Protein AF-A0A8T4RAJ3-F1 (afdb_monomer)

Nearest PDB structures (foldseek):
  6md3-assembly5_E  TM=4.472E-01  e=1.117E+00  Trypanosoma brucei
  6md3-assembly4_D  TM=4.190E-01  e=1.515E+00  Trypanosoma brucei
  6md3-assembly2_B  TM=4.196E-01  e=2.054E+00  Trypanosoma brucei

Structure (mmCIF, N/CA/C/O backbone):
data_AF-A0A8T4RAJ3-F1
#
_entry.id   AF-A0A8T4RAJ3-F1
#
loop_
_atom_site.group_PDB
_atom_site.id
_atom_site.type_symbol
_at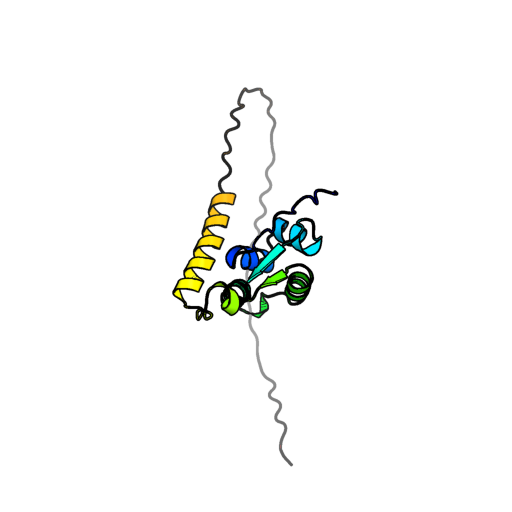om_site.label_atom_id
_atom_site.label_alt_id
_atom_site.label_comp_id
_atom_site.label_asym_id
_atom_site.label_entity_id
_atom_site.label_seq_id
_atom_site.pdbx_PDB_ins_code
_atom_site.Cartn_x
_atom_site.Cartn_y
_atom_site.Cartn_z
_atom_site.occupancy
_atom_site.B_iso_or_equiv
_atom_site.auth_seq_id
_atom_site.auth_comp_id
_atom_site.auth_asym_id
_atom_site.auth_atom_id
_atom_site.pdbx_PDB_model_num
ATOM 1 N N . MET A 1 1 ? 37.316 -8.806 6.129 1.00 40.69 1 MET A N 1
ATOM 2 C CA . MET A 1 1 ? 36.103 -8.101 6.594 1.00 40.69 1 MET A CA 1
ATOM 3 C C . MET A 1 1 ? 35.407 -7.533 5.367 1.00 40.69 1 MET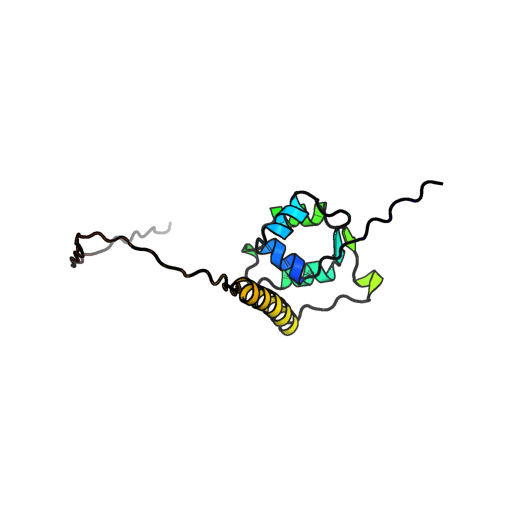 A C 1
ATOM 5 O O . MET A 1 1 ? 35.878 -6.538 4.837 1.00 40.69 1 MET A O 1
ATOM 9 N N . GLN A 1 2 ? 34.386 -8.212 4.834 1.00 45.72 2 GLN A N 1
ATOM 10 C CA . GLN A 1 2 ? 33.607 -7.659 3.721 1.00 45.72 2 GLN A CA 1
ATOM 11 C C . GLN A 1 2 ? 32.636 -6.629 4.301 1.00 45.72 2 GLN A C 1
ATOM 13 O O . GLN A 1 2 ? 31.736 -6.984 5.058 1.00 45.72 2 GLN A O 1
ATOM 18 N N . GLN A 1 3 ? 32.858 -5.350 3.999 1.00 51.59 3 GLN A N 1
ATOM 19 C CA . GLN A 1 3 ? 31.861 -4.309 4.226 1.00 51.59 3 GLN A CA 1
ATOM 20 C C . GLN A 1 3 ? 30.722 -4.566 3.236 1.00 51.59 3 GLN A C 1
ATOM 22 O O . GLN A 1 3 ? 30.832 -4.245 2.056 1.00 51.59 3 GLN A O 1
ATOM 27 N N . GLY A 1 4 ? 29.663 -5.234 3.695 1.00 56.50 4 GLY A N 1
ATOM 28 C CA . GLY A 1 4 ? 28.458 -5.419 2.895 1.00 56.50 4 GLY A CA 1
ATOM 29 C C . GLY A 1 4 ? 27.860 -4.054 2.568 1.00 56.50 4 GLY A C 1
ATOM 30 O O . GLY A 1 4 ? 27.600 -3.262 3.474 1.00 56.50 4 GLY A O 1
ATOM 31 N N . ILE A 1 5 ? 27.663 -3.771 1.280 1.00 60.72 5 ILE A N 1
ATOM 32 C CA . ILE A 1 5 ? 26.944 -2.582 0.821 1.00 60.72 5 ILE A CA 1
ATOM 33 C C . ILE A 1 5 ? 25.544 -2.657 1.435 1.00 60.72 5 ILE A C 1
ATOM 35 O O . ILE A 1 5 ? 24.765 -3.555 1.115 1.00 60.72 5 ILE A O 1
ATOM 39 N N . LYS A 1 6 ? 25.243 -1.752 2.371 1.00 60.84 6 LYS A N 1
ATOM 40 C CA . LYS A 1 6 ? 23.939 -1.681 3.028 1.00 60.84 6 LYS A CA 1
ATOM 41 C C . LYS A 1 6 ? 22.930 -1.232 1.977 1.00 60.84 6 LYS A C 1
ATOM 43 O O . LYS A 1 6 ? 22.876 -0.053 1.645 1.00 60.84 6 LYS A O 1
ATOM 48 N N . GLN A 1 7 ? 22.188 -2.177 1.408 1.00 66.19 7 GLN A N 1
ATOM 49 C CA . GLN A 1 7 ? 21.146 -1.832 0.453 1.00 66.19 7 GLN A CA 1
ATOM 50 C C . GLN A 1 7 ? 20.047 -1.054 1.181 1.00 66.19 7 GLN A C 1
ATOM 52 O O . GLN A 1 7 ? 19.551 -1.475 2.229 1.00 66.19 7 GLN A O 1
ATOM 57 N N . GLU A 1 8 ? 19.730 0.126 0.659 1.00 80.81 8 GLU A N 1
ATOM 58 C CA . GLU A 1 8 ? 18.737 1.013 1.244 1.00 80.81 8 GLU A CA 1
ATOM 59 C C . GLU A 1 8 ? 17.343 0.409 1.039 1.00 80.81 8 GLU A C 1
ATOM 61 O O . GLU A 1 8 ? 16.954 0.083 -0.082 1.00 80.81 8 GLU A O 1
ATOM 66 N N . LYS A 1 9 ? 16.602 0.205 2.134 1.00 85.75 9 LYS A N 1
ATOM 67 C CA . LYS A 1 9 ? 15.215 -0.263 2.063 1.00 85.75 9 LYS A CA 1
ATOM 68 C C . LYS A 1 9 ? 14.342 0.873 1.540 1.00 85.75 9 LYS A C 1
ATOM 70 O O . LYS A 1 9 ? 14.345 1.958 2.121 1.00 85.75 9 LYS A O 1
ATOM 75 N N . ARG A 1 10 ? 13.547 0.618 0.501 1.00 92.31 10 ARG A N 1
ATOM 76 C CA . ARG A 1 10 ? 12.579 1.595 -0.014 1.00 92.31 10 ARG A CA 1
ATOM 77 C C . ARG A 1 10 ? 11.186 1.264 0.507 1.00 92.31 10 ARG A C 1
ATOM 79 O O . ARG A 1 10 ? 10.634 0.213 0.196 1.00 92.31 10 ARG A O 1
ATOM 86 N N . TYR A 1 11 ? 10.619 2.180 1.289 1.00 94.81 11 TYR A N 1
ATOM 87 C CA . TYR A 1 11 ? 9.287 2.012 1.862 1.00 94.81 11 TYR A CA 1
ATOM 88 C C . TYR A 1 11 ? 8.187 2.414 0.867 1.00 94.81 11 TYR A C 1
ATOM 90 O O . TYR A 1 11 ? 8.201 3.524 0.334 1.00 94.81 11 TYR A O 1
ATOM 98 N N . LEU A 1 12 ? 7.210 1.534 0.653 1.00 96.75 12 LEU A N 1
ATOM 99 C CA . LEU A 1 12 ? 6.008 1.804 -0.132 1.00 96.75 12 LEU A CA 1
ATOM 100 C C . LEU A 1 12 ? 4.883 2.300 0.781 1.00 96.75 12 LEU A C 1
ATOM 102 O O . LEU A 1 12 ? 4.388 1.570 1.643 1.00 96.75 12 LEU A O 1
ATOM 106 N N . THR A 1 13 ? 4.473 3.550 0.573 1.00 97.19 13 THR A N 1
ATOM 107 C CA . THR A 1 13 ? 3.315 4.161 1.240 1.00 97.19 13 THR A CA 1
ATOM 108 C C . THR A 1 13 ? 2.002 3.633 0.661 1.00 97.19 13 THR A C 1
ATOM 110 O O . THR A 1 13 ? 1.976 3.125 -0.459 1.00 97.19 13 THR A O 1
ATOM 113 N N . ALA A 1 14 ? 0.891 3.801 1.387 1.00 98.00 14 ALA A N 1
ATOM 114 C CA . ALA A 1 14 ? -0.441 3.435 0.893 1.00 98.00 14 ALA A CA 1
ATOM 115 C C . ALA A 1 14 ? -0.751 4.065 -0.481 1.00 98.00 14 ALA A C 1
ATOM 117 O O . ALA A 1 14 ? -1.243 3.392 -1.379 1.00 98.00 14 ALA A O 1
ATOM 118 N N . GLU A 1 15 ? -0.371 5.329 -0.682 1.00 97.06 15 GLU A N 1
ATOM 119 C CA . GLU A 1 15 ? -0.529 6.028 -1.960 1.00 97.06 15 GLU A CA 1
ATOM 120 C C . GLU A 1 15 ? 0.261 5.358 -3.098 1.00 97.06 15 GLU A C 1
ATOM 122 O O . GLU A 1 15 ? -0.282 5.126 -4.177 1.00 97.06 15 GLU A O 1
ATOM 127 N N . ALA A 1 16 ? 1.529 5.000 -2.865 1.00 96.25 16 ALA A N 1
ATOM 128 C CA . ALA A 1 16 ? 2.333 4.302 -3.867 1.00 96.25 16 ALA A CA 1
ATOM 129 C C . ALA A 1 16 ? 1.708 2.948 -4.236 1.00 96.25 16 ALA A C 1
ATOM 131 O O . ALA A 1 16 ? 1.609 2.607 -5.413 1.00 96.25 16 ALA A O 1
ATOM 132 N N . ILE A 1 17 ? 1.214 2.208 -3.240 1.00 97.38 17 ILE A N 1
ATOM 133 C CA . ILE A 1 17 ? 0.523 0.932 -3.453 1.00 97.38 17 ILE A CA 1
ATOM 134 C C . ILE A 1 17 ? -0.748 1.141 -4.290 1.00 97.38 17 ILE A C 1
ATOM 136 O O . ILE A 1 17 ? -0.987 0.398 -5.240 1.00 97.38 17 ILE A O 1
ATOM 140 N N . MET A 1 18 ? -1.538 2.180 -4.011 1.00 96.56 18 MET A N 1
ATOM 141 C CA . MET A 1 18 ? -2.714 2.506 -4.823 1.00 96.56 18 MET A CA 1
ATOM 142 C C . MET A 1 18 ? -2.343 2.831 -6.275 1.0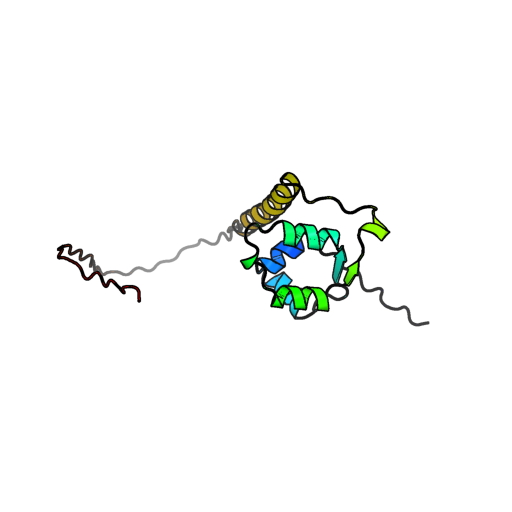0 96.56 18 MET A C 1
ATOM 144 O O . MET A 1 18 ? -3.004 2.334 -7.185 1.00 96.56 18 MET A O 1
ATOM 148 N N . ARG A 1 19 ? -1.276 3.607 -6.520 1.00 94.81 19 ARG A N 1
ATOM 149 C CA . ARG A 1 19 ? -0.797 3.891 -7.887 1.00 94.81 19 ARG A CA 1
ATOM 150 C C . ARG A 1 19 ? -0.407 2.614 -8.636 1.00 94.81 19 ARG A C 1
ATOM 152 O O . ARG A 1 19 ? -0.775 2.459 -9.798 1.00 94.81 19 ARG A O 1
ATOM 159 N N . TYR A 1 20 ? 0.258 1.673 -7.965 1.00 95.31 20 TYR A N 1
ATOM 160 C CA . TYR A 1 20 ? 0.592 0.366 -8.539 1.00 95.31 20 TYR A CA 1
ATOM 161 C C . TYR A 1 20 ? -0.657 -0.405 -9.003 1.00 95.31 20 TYR A C 1
ATOM 163 O O . TYR A 1 20 ? -0.732 -0.851 -10.155 1.00 95.31 20 TYR A O 1
ATOM 171 N N . PHE A 1 21 ? -1.677 -0.505 -8.144 1.00 94.88 21 PHE A N 1
ATOM 172 C CA . PHE A 1 21 ? -2.931 -1.180 -8.499 1.00 94.88 21 PHE A CA 1
ATOM 173 C C . PHE A 1 21 ? -3.704 -0.442 -9.596 1.00 94.88 21 PHE A C 1
ATOM 175 O O . PHE A 1 21 ? -4.227 -1.091 -10.498 1.00 94.88 21 PHE A O 1
ATOM 182 N N . LYS A 1 22 ? -3.666 0.897 -9.611 1.00 92.00 22 LYS A N 1
ATOM 183 C CA . LYS A 1 22 ? -4.226 1.726 -10.692 1.00 92.00 22 LYS A CA 1
ATOM 184 C C . LYS A 1 22 ? -3.472 1.639 -12.025 1.00 92.00 22 LYS A C 1
ATOM 186 O O . LYS A 1 22 ? -3.963 2.169 -13.015 1.00 92.00 22 LYS A O 1
ATOM 191 N N . GLY A 1 23 ? -2.313 0.981 -12.067 1.00 90.12 23 GLY A N 1
ATOM 192 C CA . GLY A 1 23 ? -1.562 0.779 -13.305 1.00 90.12 23 GLY A CA 1
ATOM 193 C C . GLY A 1 23 ? -0.529 1.853 -13.627 1.00 90.12 23 GLY A C 1
ATOM 194 O O . GLY A 1 23 ? -0.235 2.048 -14.797 1.00 90.12 23 GLY A O 1
ATOM 195 N N . ASP A 1 24 ? 0.059 2.507 -12.621 1.00 92.00 24 ASP A N 1
ATOM 196 C CA . ASP A 1 24 ? 1.301 3.275 -12.804 1.00 92.00 24 ASP A CA 1
ATOM 197 C C . ASP A 1 24 ? 2.368 2.368 -13.442 1.00 92.00 24 ASP A C 1
ATOM 199 O O . ASP A 1 24 ? 2.832 1.413 -12.812 1.00 92.00 24 ASP A O 1
ATOM 203 N N . GLU A 1 25 ? 2.709 2.621 -14.709 1.00 89.50 25 GLU A N 1
ATOM 204 C CA . GLU A 1 25 ? 3.572 1.748 -15.514 1.00 89.50 25 GLU A CA 1
ATOM 205 C C . GLU A 1 25 ? 4.981 1.630 -14.936 1.00 89.50 25 GLU A C 1
ATOM 207 O O . GLU A 1 25 ? 5.563 0.539 -14.907 1.00 89.50 25 GLU A O 1
ATOM 212 N N . LYS A 1 26 ? 5.521 2.746 -14.437 1.00 90.56 26 LYS A N 1
ATOM 213 C CA . LYS A 1 26 ? 6.869 2.795 -13.879 1.00 90.56 26 LYS A CA 1
ATOM 214 C C . LYS A 1 26 ? 6.933 1.948 -12.619 1.00 90.56 26 LYS A C 1
ATOM 216 O O . LYS A 1 26 ? 7.753 1.036 -12.540 1.00 90.56 26 LYS A O 1
ATOM 221 N N . LEU A 1 27 ? 6.038 2.201 -11.666 1.00 90.56 27 LEU A N 1
ATOM 222 C CA . LEU A 1 27 ? 6.009 1.453 -10.413 1.00 90.56 27 LEU A CA 1
ATOM 223 C C . LEU A 1 27 ? 5.630 -0.018 -10.640 1.00 90.56 27 LEU A C 1
ATOM 225 O O . LEU A 1 27 ? 6.161 -0.909 -9.978 1.00 90.56 27 LEU A O 1
ATOM 229 N N . SER A 1 28 ? 4.752 -0.287 -11.611 1.00 91.19 28 SER A N 1
ATOM 230 C CA . SER A 1 28 ? 4.403 -1.652 -12.014 1.00 91.19 28 SER A CA 1
ATOM 231 C C . SER A 1 28 ? 5.618 -2.410 -12.526 1.00 91.19 28 SER A C 1
ATOM 233 O O . SER A 1 28 ? 5.847 -3.533 -12.088 1.00 91.19 28 SER A O 1
ATOM 235 N N . THR A 1 29 ? 6.422 -1.791 -13.390 1.00 90.88 29 THR A N 1
ATOM 236 C CA . THR A 1 29 ? 7.665 -2.385 -13.899 1.00 90.88 29 THR A CA 1
ATOM 237 C C . THR A 1 29 ? 8.672 -2.598 -12.774 1.00 90.88 29 THR A C 1
ATOM 239 O O . THR A 1 29 ? 9.264 -3.671 -12.680 1.00 90.88 29 THR A O 1
ATOM 242 N N . GLU A 1 30 ? 8.832 -1.611 -11.886 1.00 90.31 30 GLU A N 1
ATOM 243 C CA . GLU A 1 30 ? 9.747 -1.697 -10.743 1.00 90.31 30 GLU A CA 1
ATOM 244 C C . GLU A 1 30 ? 9.433 -2.898 -9.837 1.00 90.31 30 GLU A C 1
ATOM 246 O O . GLU A 1 30 ? 10.342 -3.641 -9.463 1.00 90.31 30 GLU A O 1
ATOM 251 N N . ILE A 1 31 ? 8.150 -3.126 -9.537 1.00 89.06 31 ILE A N 1
ATOM 252 C CA . ILE A 1 31 ? 7.690 -4.236 -8.691 1.00 89.06 31 ILE A CA 1
ATOM 253 C C . ILE A 1 31 ? 7.707 -5.567 -9.454 1.00 89.06 31 ILE A C 1
ATOM 255 O O . ILE A 1 31 ? 8.236 -6.554 -8.952 1.00 89.06 31 ILE A O 1
ATOM 259 N N . MET A 1 32 ? 7.157 -5.619 -10.671 1.00 88.19 32 MET A N 1
ATOM 260 C CA . MET A 1 32 ? 7.055 -6.859 -11.457 1.00 88.19 32 MET A CA 1
ATOM 261 C C . MET A 1 32 ? 8.430 -7.443 -11.790 1.00 88.19 32 MET A C 1
ATOM 263 O O . MET A 1 32 ? 8.630 -8.654 -11.676 1.00 88.19 32 MET A O 1
ATOM 267 N N . CYS A 1 33 ? 9.377 -6.583 -12.165 1.00 87.44 33 CYS A N 1
ATOM 268 C CA . CYS A 1 33 ? 10.729 -6.979 -12.544 1.00 87.44 33 CYS A CA 1
ATOM 269 C C . CYS A 1 33 ? 11.719 -6.949 -11.369 1.00 87.44 33 CYS A C 1
ATOM 271 O O . CYS A 1 33 ? 12.888 -7.269 -11.572 1.00 87.44 33 CYS A O 1
ATOM 273 N N . ASN A 1 34 ? 11.278 -6.565 -10.162 1.00 85.81 34 ASN A N 1
ATOM 274 C CA . ASN A 1 34 ? 12.119 -6.428 -8.968 1.00 85.81 34 ASN A CA 1
ATOM 275 C C . ASN A 1 34 ? 13.394 -5.594 -9.227 1.00 85.81 34 ASN A C 1
ATOM 277 O O . ASN A 1 34 ? 14.495 -5.954 -8.812 1.00 85.81 34 ASN A O 1
ATOM 281 N N . THR A 1 35 ? 13.265 -4.489 -9.972 1.00 85.44 35 THR A N 1
ATOM 282 C CA . THR A 1 35 ? 14.421 -3.636 -10.321 1.00 85.44 35 THR A CA 1
ATOM 283 C C . THR A 1 35 ? 14.880 -2.778 -9.147 1.00 85.44 35 THR A C 1
ATOM 285 O O . THR A 1 35 ? 16.015 -2.302 -9.133 1.00 85.44 35 THR A O 1
ATOM 288 N N . ILE A 1 36 ? 14.009 -2.597 -8.153 1.00 81.06 36 ILE A N 1
ATOM 289 C CA . ILE A 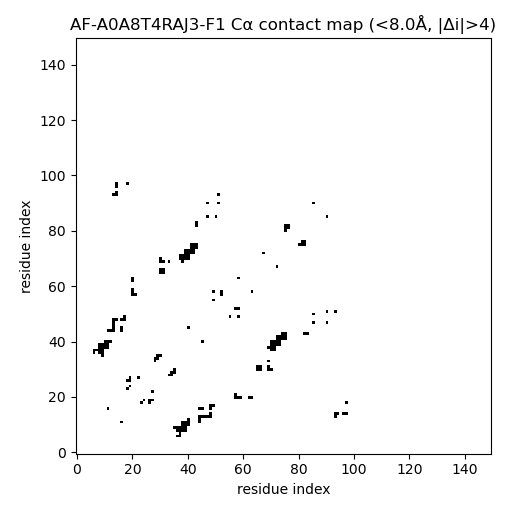1 36 ? 14.326 -1.937 -6.894 1.00 81.06 36 ILE A CA 1
ATOM 290 C C . ILE A 1 36 ? 14.462 -3.007 -5.816 1.00 81.06 36 ILE A C 1
ATOM 292 O O . ILE A 1 36 ? 13.456 -3.600 -5.426 1.00 81.06 36 ILE A O 1
ATOM 296 N N . PRO A 1 37 ? 15.673 -3.234 -5.288 1.00 82.12 37 PRO A N 1
ATOM 297 C CA . PRO A 1 37 ? 15.852 -4.206 -4.228 1.00 82.12 37 PRO A CA 1
ATOM 298 C C . PRO A 1 37 ? 15.279 -3.690 -2.899 1.00 82.12 37 PRO A C 1
ATOM 300 O O . PRO A 1 37 ? 15.308 -2.495 -2.606 1.00 82.12 37 PRO A O 1
ATOM 303 N N . ASN A 1 38 ? 14.822 -4.618 -2.055 1.00 89.06 38 ASN A N 1
ATOM 304 C CA . ASN A 1 38 ? 14.346 -4.363 -0.688 1.00 89.06 38 ASN A CA 1
ATOM 305 C C . ASN A 1 38 ? 13.182 -3.365 -0.598 1.00 89.06 38 ASN A C 1
ATOM 307 O O . ASN A 1 38 ? 13.186 -2.446 0.232 1.00 89.06 38 ASN A O 1
ATOM 311 N N . LEU A 1 39 ? 12.173 -3.563 -1.446 1.00 94.69 39 LEU A N 1
ATOM 312 C CA . LEU A 1 39 ? 10.875 -2.930 -1.261 1.00 94.69 39 LEU A CA 1
ATOM 313 C C . LEU A 1 39 ? 10.239 -3.450 0.025 1.00 94.69 39 LEU A C 1
ATOM 315 O O . LEU A 1 39 ? 10.100 -4.656 0.223 1.00 94.69 39 LEU A O 1
ATOM 319 N N . VAL A 1 40 ? 9.841 -2.528 0.892 1.00 96.00 40 VAL A N 1
ATOM 320 C CA . VAL A 1 40 ? 9.197 -2.849 2.165 1.00 96.00 40 VAL A CA 1
ATOM 321 C C . VAL A 1 40 ? 7.924 -2.034 2.332 1.00 96.00 40 VAL A C 1
ATOM 323 O O . VAL A 1 40 ? 7.817 -0.915 1.839 1.00 96.00 40 VAL A O 1
ATOM 326 N N . THR A 1 41 ? 6.943 -2.559 3.048 1.00 97.75 41 THR A N 1
ATOM 327 C CA . THR A 1 41 ? 5.757 -1.805 3.462 1.00 97.75 41 THR A CA 1
ATOM 328 C C . THR A 1 41 ? 5.272 -2.286 4.825 1.00 97.75 41 THR A C 1
ATOM 330 O O . THR A 1 41 ? 5.854 -3.195 5.412 1.00 97.75 41 THR A O 1
ATOM 333 N N . SER A 1 42 ? 4.208 -1.682 5.348 1.00 98.06 42 SER A N 1
ATOM 334 C CA . SER A 1 42 ? 3.489 -2.215 6.503 1.00 98.06 42 SER A CA 1
ATOM 335 C C . SER A 1 42 ? 2.151 -2.820 6.100 1.00 98.06 42 SER A C 1
ATOM 337 O O . SER A 1 42 ? 1.502 -2.375 5.151 1.00 98.06 42 SER A O 1
ATOM 339 N N . ASP A 1 43 ? 1.702 -3.797 6.881 1.00 98.00 43 ASP A N 1
ATOM 340 C CA . ASP A 1 43 ? 0.351 -4.351 6.795 1.00 98.00 43 ASP A CA 1
ATOM 341 C C . ASP A 1 43 ? -0.747 -3.266 6.885 1.00 98.00 43 ASP A C 1
ATOM 343 O O . ASP A 1 43 ? -1.770 -3.382 6.214 1.00 98.00 43 ASP A O 1
ATOM 347 N N . GLN A 1 44 ? -0.516 -2.180 7.632 1.00 98.38 44 GLN A N 1
ATOM 348 C CA . GLN A 1 44 ? -1.384 -0.998 7.679 1.00 98.38 44 GLN A CA 1
ATOM 349 C C . GLN A 1 44 ? -1.416 -0.246 6.343 1.00 98.38 44 GLN A C 1
ATOM 351 O O . GLN A 1 44 ? -2.494 0.098 5.875 1.00 98.38 44 GLN A O 1
ATOM 356 N N . SER A 1 45 ? -0.265 0.012 5.712 1.00 98.38 45 SER A N 1
ATOM 357 C CA . SER A 1 45 ? -0.224 0.712 4.416 1.00 98.38 45 SER A CA 1
ATOM 358 C C . SER A 1 45 ? -0.888 -0.096 3.302 1.00 98.38 45 SER A C 1
ATOM 360 O O . SER A 1 45 ? -1.603 0.477 2.483 1.00 98.38 45 SER A O 1
ATOM 362 N N . LEU A 1 46 ? -0.712 -1.421 3.304 1.00 98.25 46 LEU A N 1
ATOM 363 C CA . LEU A 1 46 ? -1.417 -2.306 2.378 1.00 98.25 46 LEU A CA 1
ATOM 364 C C . LEU A 1 46 ? -2.932 -2.308 2.639 1.00 98.25 46 LEU A C 1
ATOM 366 O O . LEU A 1 46 ? -3.715 -2.200 1.699 1.00 98.25 46 LEU A O 1
ATOM 370 N N . TYR A 1 47 ? -3.345 -2.386 3.909 1.00 98.19 47 TYR A N 1
ATOM 371 C CA . TYR A 1 47 ? -4.753 -2.303 4.304 1.00 98.19 47 TYR A CA 1
ATOM 372 C C . TYR A 1 47 ? -5.403 -0.989 3.858 1.00 98.19 47 TYR A C 1
ATOM 374 O O . TYR A 1 47 ? -6.473 -1.028 3.257 1.00 98.19 47 TYR A O 1
ATOM 382 N N . GLU A 1 48 ? -4.759 0.152 4.114 1.00 98.44 48 GLU A N 1
ATOM 383 C CA . GLU A 1 48 ? -5.258 1.463 3.690 1.00 98.44 48 GLU A CA 1
ATOM 384 C C . GLU A 1 48 ? -5.419 1.508 2.167 1.00 98.44 48 GLU A C 1
ATOM 386 O O . GLU A 1 48 ? -6.497 1.826 1.680 1.00 98.44 48 GLU A O 1
ATOM 391 N N . ALA A 1 49 ? -4.397 1.091 1.415 1.00 97.69 49 ALA A N 1
ATOM 392 C CA . ALA A 1 49 ? -4.428 1.123 -0.043 1.00 97.69 49 ALA A CA 1
ATOM 393 C C . ALA A 1 49 ? -5.562 0.278 -0.643 1.00 97.69 49 ALA A C 1
ATOM 395 O O . ALA A 1 49 ? -6.346 0.781 -1.444 1.00 97.69 49 ALA A O 1
ATOM 396 N N . LEU A 1 50 ? -5.674 -0.997 -0.252 1.00 97.50 50 LEU A N 1
ATOM 397 C CA . LEU A 1 50 ? -6.720 -1.896 -0.760 1.00 97.50 50 LEU A CA 1
ATOM 398 C C . LEU A 1 50 ? -8.110 -1.495 -0.241 1.00 97.50 50 LEU A C 1
ATOM 400 O O . LEU A 1 50 ? -9.120 -1.621 -0.940 1.00 97.50 50 LEU A O 1
ATOM 404 N N . GLY A 1 51 ? -8.172 -1.003 0.997 1.00 97.06 51 GLY A N 1
ATOM 405 C CA . GLY A 1 51 ? -9.388 -0.527 1.643 1.00 97.06 51 GLY A CA 1
ATOM 406 C C . GLY A 1 51 ? -9.986 0.698 0.953 1.00 97.06 51 GLY A C 1
ATOM 407 O O . GLY A 1 51 ? -11.208 0.7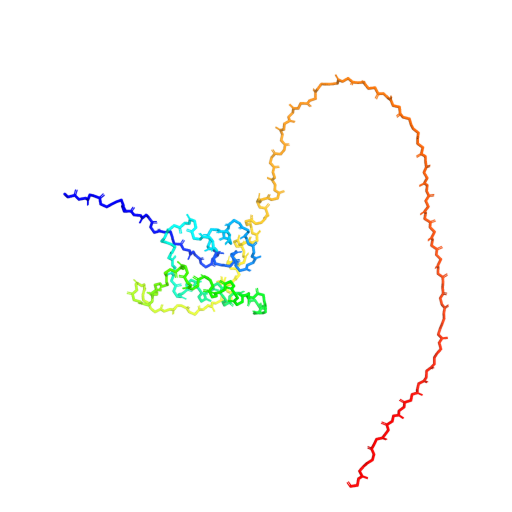71 0.854 1.00 97.06 51 GLY A O 1
ATOM 408 N N . SER A 1 52 ? -9.147 1.578 0.399 1.00 97.06 52 SER A N 1
ATOM 409 C CA . SER A 1 52 ? -9.549 2.832 -0.251 1.00 97.06 52 SER A CA 1
ATOM 410 C C . SER A 1 52 ? -10.203 2.695 -1.630 1.00 97.06 52 SER A C 1
ATOM 412 O O . SER A 1 52 ? -10.777 3.671 -2.106 1.00 97.06 52 SER A O 1
ATOM 414 N N . PHE A 1 53 ? -10.143 1.537 -2.295 1.00 95.56 53 PHE A N 1
ATOM 415 C CA . PHE A 1 53 ? -10.874 1.328 -3.554 1.00 95.56 53 PHE A CA 1
ATOM 416 C C . PHE A 1 53 ? -12.370 1.154 -3.284 1.00 95.56 53 PHE A C 1
ATOM 418 O O . PHE A 1 53 ? -12.747 0.221 -2.582 1.00 95.56 53 PHE A O 1
ATOM 425 N N . GLU A 1 54 ? -13.235 1.996 -3.842 1.00 91.75 54 GLU A N 1
ATOM 426 C CA . GLU A 1 54 ? -14.688 1.797 -3.718 1.00 91.75 54 GLU A CA 1
ATOM 427 C C . GLU A 1 54 ? -15.123 0.497 -4.406 1.00 91.75 54 GLU A C 1
ATOM 429 O O . GLU A 1 54 ? -15.779 -0.353 -3.804 1.00 91.75 54 GLU A O 1
ATOM 434 N N . ASP A 1 55 ? -14.666 0.304 -5.643 1.00 93.12 55 ASP A N 1
ATOM 435 C CA . ASP A 1 55 ? -14.885 -0.907 -6.420 1.00 93.12 55 ASP A CA 1
ATOM 436 C C . ASP A 1 55 ? -13.694 -1.866 -6.282 1.00 93.12 55 ASP A C 1
ATOM 438 O O . ASP A 1 55 ? -12.610 -1.646 -6.829 1.00 93.12 55 ASP A O 1
ATOM 442 N N . LYS A 1 56 ? -13.902 -2.967 -5.553 1.00 91.69 56 LYS A N 1
ATOM 443 C CA . LYS A 1 56 ? -12.867 -3.986 -5.323 1.00 91.69 56 LYS A CA 1
ATOM 444 C C . LYS A 1 56 ? -12.519 -4.785 -6.576 1.00 91.69 56 LYS A C 1
ATOM 446 O O . LYS A 1 56 ? -11.457 -5.402 -6.594 1.00 91.69 56 LYS A O 1
ATOM 451 N N . SER A 1 57 ? -13.354 -4.762 -7.616 1.00 91.31 57 SER A N 1
ATOM 452 C CA . SER A 1 57 ? -13.048 -5.445 -8.878 1.00 91.31 57 SER A CA 1
ATOM 453 C C . SER A 1 57 ? -11.867 -4.811 -9.625 1.00 91.31 57 SER A C 1
ATOM 455 O O . SER A 1 57 ? -11.225 -5.477 -10.431 1.00 91.31 57 SER A O 1
ATOM 457 N N .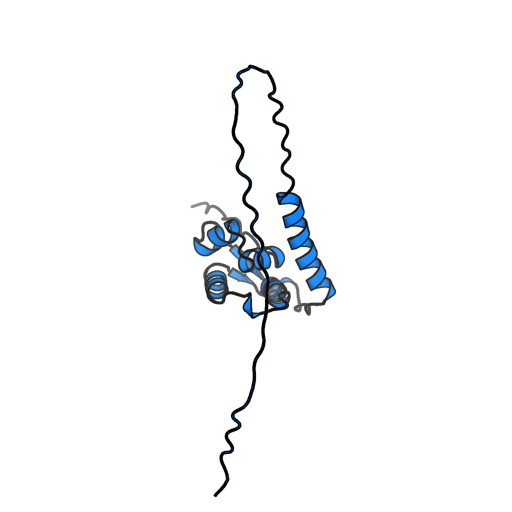 GLN A 1 58 ? -11.516 -3.562 -9.295 1.00 89.88 58 GLN A N 1
ATOM 458 C CA . GLN A 1 58 ? -10.348 -2.866 -9.843 1.00 89.88 58 GLN A CA 1
ATOM 459 C C . GLN A 1 58 ? -9.013 -3.408 -9.310 1.00 89.88 58 GLN A C 1
ATOM 461 O O . GLN A 1 58 ? -7.952 -3.086 -9.845 1.00 89.88 58 GLN A O 1
ATOM 466 N N . ILE A 1 59 ? -9.039 -4.216 -8.246 1.00 94.88 59 ILE A N 1
ATOM 467 C CA . ILE A 1 59 ? -7.834 -4.808 -7.669 1.00 94.88 59 ILE A CA 1
ATOM 468 C C . ILE A 1 59 ? -7.511 -6.088 -8.439 1.00 94.88 59 ILE A C 1
ATOM 470 O O . ILE A 1 59 ? -8.099 -7.144 -8.207 1.00 94.88 59 ILE A O 1
ATOM 474 N N . ASP A 1 60 ? -6.531 -6.000 -9.334 1.00 94.56 60 ASP A N 1
ATOM 475 C CA . ASP A 1 60 ? -5.994 -7.168 -10.027 1.00 94.56 60 ASP A CA 1
ATOM 476 C C . ASP A 1 60 ? -5.285 -8.105 -9.031 1.00 94.56 60 ASP A C 1
ATOM 478 O O . ASP A 1 60 ? -4.250 -7.772 -8.442 1.00 94.56 60 ASP A O 1
ATOM 482 N N . LEU A 1 61 ? -5.844 -9.304 -8.851 1.00 95.88 61 LEU A N 1
ATOM 483 C CA . LEU A 1 61 ? -5.296 -10.318 -7.954 1.00 95.88 61 LEU A CA 1
ATOM 484 C C . LEU A 1 61 ? -3.904 -10.793 -8.381 1.00 95.88 61 LEU A C 1
ATOM 486 O O . LEU A 1 61 ? -3.087 -11.088 -7.512 1.00 95.88 61 LEU A O 1
ATOM 490 N N . ASN A 1 62 ? -3.588 -10.819 -9.679 1.00 95.12 62 ASN A N 1
ATOM 491 C CA . ASN A 1 62 ? -2.253 -11.197 -10.148 1.00 95.12 62 ASN A CA 1
ATOM 492 C C . ASN A 1 62 ? -1.214 -10.161 -9.708 1.00 95.12 62 ASN A C 1
ATOM 494 O O . ASN A 1 62 ? -0.131 -10.519 -9.239 1.00 95.12 62 ASN A O 1
ATOM 498 N N . LYS A 1 63 ? -1.570 -8.872 -9.782 1.00 94.94 63 LYS A N 1
ATOM 499 C CA . LYS A 1 63 ? -0.745 -7.790 -9.231 1.00 94.94 63 LYS A CA 1
ATOM 500 C C . LYS A 1 63 ? -0.593 -7.917 -7.722 1.00 94.94 63 LYS A C 1
ATOM 502 O O . LYS A 1 63 ? 0.509 -7.752 -7.210 1.00 94.94 63 LYS A O 1
ATOM 507 N N . LEU A 1 64 ? -1.664 -8.248 -6.999 1.00 97.00 64 LEU A N 1
ATOM 508 C CA . LEU A 1 64 ? -1.579 -8.439 -5.551 1.00 97.00 64 LEU A CA 1
ATOM 509 C C . LEU A 1 64 ? -0.635 -9.591 -5.200 1.00 97.00 64 LEU A C 1
ATOM 511 O O . LEU A 1 64 ? 0.243 -9.414 -4.365 1.00 97.00 64 LEU A O 1
ATOM 515 N N . VAL A 1 65 ? -0.765 -10.743 -5.860 1.00 96.88 65 VAL A N 1
ATOM 516 C CA . VAL A 1 65 ? 0.127 -11.889 -5.641 1.00 96.88 65 VAL A CA 1
ATOM 517 C C . VAL A 1 65 ? 1.581 -11.497 -5.896 1.00 96.88 65 VAL A C 1
ATOM 519 O O . VAL A 1 65 ? 2.429 -11.753 -5.042 1.00 96.88 65 VAL A O 1
ATOM 522 N N . LYS A 1 66 ? 1.872 -10.803 -7.005 1.00 95.00 66 LYS A N 1
ATOM 523 C CA . LYS A 1 66 ? 3.240 -10.353 -7.283 1.00 95.00 66 LYS A CA 1
ATOM 524 C C . LYS A 1 66 ? 3.750 -9.346 -6.254 1.00 95.00 66 LYS A C 1
ATOM 526 O O . LYS A 1 66 ? 4.906 -9.415 -5.843 1.00 95.00 66 LYS A O 1
ATOM 531 N N . PHE A 1 67 ? 2.897 -8.427 -5.812 1.00 96.81 67 PHE A N 1
ATOM 532 C CA . PHE A 1 67 ? 3.230 -7.485 -4.750 1.00 96.81 67 PHE A CA 1
ATOM 533 C C . PHE A 1 67 ? 3.632 -8.220 -3.465 1.00 96.81 67 PHE A C 1
ATOM 535 O O . PHE A 1 67 ? 4.661 -7.897 -2.881 1.00 96.81 67 PHE A O 1
ATOM 542 N N . LEU A 1 68 ? 2.863 -9.234 -3.053 1.00 96.88 68 LEU A N 1
ATOM 543 C CA . LEU A 1 68 ? 3.151 -10.048 -1.865 1.00 96.88 68 LEU A CA 1
ATOM 544 C C . LEU A 1 68 ? 4.422 -10.905 -2.009 1.00 96.88 68 LEU A C 1
ATOM 546 O O . LEU A 1 68 ? 5.048 -11.228 -1.004 1.00 96.88 68 LEU A O 1
ATOM 550 N N . GLU A 1 69 ? 4.796 -11.282 -3.234 1.00 95.50 69 GLU A N 1
ATOM 551 C CA . GLU A 1 69 ? 6.035 -12.016 -3.529 1.00 95.50 69 GLU A CA 1
ATOM 552 C C . GLU A 1 69 ? 7.281 -11.129 -3.380 1.00 95.50 69 GLU A C 1
ATOM 554 O O . GLU A 1 69 ? 8.304 -11.576 -2.866 1.00 95.50 69 GLU A O 1
ATOM 559 N N . VAL A 1 70 ? 7.203 -9.878 -3.845 1.00 94.75 70 VAL A N 1
ATOM 560 C CA . VAL A 1 70 ? 8.370 -8.988 -3.981 1.00 94.75 70 VAL A CA 1
ATOM 561 C C . VAL A 1 70 ? 8.547 -8.051 -2.784 1.00 94.75 70 VAL A C 1
ATOM 563 O O . VAL A 1 70 ? 9.676 -7.711 -2.431 1.00 94.75 70 VAL A O 1
ATOM 566 N N . VAL A 1 71 ? 7.454 -7.605 -2.162 1.00 96.25 71 VAL A N 1
ATOM 567 C CA . VAL A 1 71 ? 7.486 -6.574 -1.117 1.00 96.25 71 VAL A CA 1
ATOM 568 C C . VAL A 1 71 ? 7.474 -7.214 0.271 1.00 96.25 71 VAL A C 1
ATOM 570 O O . VAL A 1 71 ? 6.545 -7.932 0.634 1.00 96.25 71 VAL A O 1
ATOM 573 N N . GLU A 1 72 ? 8.471 -6.897 1.100 1.00 96.31 72 GLU A N 1
ATOM 574 C CA . GLU A 1 72 ? 8.500 -7.305 2.510 1.00 96.31 72 GLU A CA 1
ATOM 575 C C . GLU A 1 72 ? 7.393 -6.573 3.288 1.00 96.31 72 GLU A C 1
ATOM 577 O O . GLU A 1 72 ? 7.403 -5.343 3.399 1.00 96.31 72 GLU A O 1
ATOM 582 N N . ILE A 1 73 ? 6.448 -7.316 3.869 1.00 97.56 73 ILE A N 1
ATOM 583 C CA . ILE A 1 73 ? 5.364 -6.739 4.675 1.00 97.56 73 ILE A CA 1
ATOM 584 C C . ILE A 1 73 ? 5.708 -6.828 6.157 1.00 97.56 73 ILE A C 1
ATOM 586 O O . ILE A 1 73 ? 5.706 -7.895 6.772 1.00 97.56 73 ILE A O 1
ATOM 590 N N . MET A 1 74 ? 5.943 -5.665 6.752 1.00 96.81 74 MET A N 1
ATOM 591 C CA . MET A 1 74 ? 6.192 -5.505 8.175 1.00 96.81 74 MET A CA 1
ATOM 592 C C . MET A 1 74 ? 4.882 -5.370 8.957 1.00 96.81 74 MET A C 1
ATOM 594 O O . MET A 1 74 ? 3.888 -4.823 8.477 1.00 96.81 74 MET A O 1
ATOM 598 N N . SER A 1 75 ? 4.888 -5.813 10.213 1.00 97.06 75 SER A N 1
ATOM 599 C CA . SER A 1 75 ? 3.743 -5.611 11.102 1.00 97.06 75 SER A CA 1
ATOM 600 C C . SER A 1 75 ? 3.749 -4.197 11.677 1.00 97.06 75 SER A C 1
ATOM 602 O O . SER A 1 75 ? 4.606 -3.870 12.497 1.00 97.06 75 SER A O 1
ATOM 604 N N . TYR A 1 76 ? 2.758 -3.380 11.316 1.00 97.12 76 TYR A N 1
ATOM 605 C CA . TYR A 1 76 ? 2.569 -2.046 11.885 1.00 97.12 76 TYR A CA 1
ATOM 606 C C . TYR A 1 76 ? 2.385 -2.118 13.402 1.00 97.12 76 TYR A C 1
ATOM 608 O O . TYR A 1 76 ? 3.011 -1.360 14.137 1.00 97.12 76 TYR A O 1
ATOM 616 N N . ALA A 1 77 ? 1.603 -3.101 13.868 1.00 96.38 77 ALA A N 1
ATOM 617 C CA . ALA A 1 77 ? 1.311 -3.320 15.283 1.00 96.38 77 ALA A CA 1
ATOM 618 C C . ALA A 1 77 ? 2.569 -3.457 16.147 1.00 96.38 77 ALA A C 1
ATOM 620 O O . ALA A 1 77 ? 2.641 -2.900 17.241 1.00 96.38 77 ALA A O 1
ATOM 621 N N . LYS A 1 78 ? 3.572 -4.177 15.633 1.00 95.50 78 LYS A N 1
ATOM 622 C CA . LYS A 1 78 ? 4.834 -4.425 16.339 1.00 95.50 78 LYS A CA 1
ATOM 623 C C . LYS A 1 78 ? 5.754 -3.204 16.379 1.00 95.50 78 LYS A C 1
ATOM 625 O O . LYS A 1 78 ? 6.604 -3.137 17.259 1.00 95.50 78 LYS A O 1
ATOM 630 N N . THR A 1 79 ? 5.616 -2.273 15.437 1.00 91.56 79 THR A N 1
ATOM 631 C CA . THR A 1 79 ? 6.538 -1.135 15.286 1.00 91.56 79 THR A CA 1
ATOM 632 C C . THR A 1 79 ? 5.949 0.175 15.804 1.00 91.56 79 THR A C 1
ATOM 634 O O . THR A 1 79 ? 6.667 0.967 16.405 1.00 91.56 79 THR A O 1
ATOM 637 N N . PHE A 1 80 ? 4.653 0.405 15.593 1.00 92.44 80 PHE A N 1
ATOM 638 C CA . PHE A 1 80 ? 3.996 1.694 15.832 1.00 92.44 80 PHE A CA 1
ATOM 639 C C . PHE A 1 80 ? 2.828 1.617 16.825 1.00 92.44 80 PHE A C 1
ATOM 641 O O . PHE A 1 80 ? 2.286 2.652 17.208 1.00 92.44 80 PHE A O 1
ATOM 648 N N . GLY A 1 81 ? 2.437 0.414 17.253 1.00 93.44 81 GLY A N 1
ATOM 649 C CA . GLY A 1 81 ? 1.249 0.196 18.078 1.00 93.44 81 GLY A CA 1
ATOM 650 C C . GLY A 1 81 ? 0.012 -0.158 17.246 1.00 93.44 81 GLY A C 1
ATOM 651 O O . GLY A 1 81 ? 0.129 -0.440 16.055 1.00 93.44 81 GLY A O 1
ATOM 652 N N . PRO A 1 82 ? -1.183 -0.213 17.858 1.00 95.25 82 PRO A N 1
ATOM 653 C CA . PRO A 1 82 ? -2.361 -0.825 17.250 1.00 95.25 82 PRO A CA 1
ATOM 654 C C . PRO A 1 82 ? -2.699 -0.229 15.879 1.00 95.25 82 PRO A C 1
ATOM 656 O O . PRO A 1 82 ? -2.544 0.971 15.639 1.00 95.25 82 PRO A O 1
ATOM 659 N N . ARG A 1 83 ? -3.190 -1.089 14.978 1.00 94.62 83 ARG A N 1
ATOM 660 C CA . ARG A 1 83 ? -3.654 -0.671 13.652 1.00 94.62 83 ARG A CA 1
ATOM 661 C C . ARG A 1 83 ? -4.764 0.367 13.782 1.00 94.62 83 ARG A C 1
ATOM 663 O O . ARG A 1 83 ? -5.622 0.268 14.659 1.00 94.62 83 ARG A O 1
ATOM 670 N N . LYS A 1 84 ? -4.758 1.340 12.876 1.00 95.19 84 LYS A N 1
ATOM 671 C CA . LYS A 1 84 ? -5.796 2.367 12.802 1.00 95.19 84 LYS A CA 1
ATOM 672 C C . LYS A 1 84 ? -6.884 1.903 11.845 1.00 95.19 84 LYS A C 1
ATOM 674 O O . LYS A 1 84 ? -6.581 1.391 10.768 1.00 95.19 84 LYS A O 1
ATOM 679 N N . ILE A 1 85 ? -8.140 2.098 12.234 1.00 97.12 85 ILE A N 1
ATOM 680 C CA . ILE A 1 85 ? -9.284 1.856 11.351 1.00 97.12 85 ILE A CA 1
ATOM 681 C C . ILE A 1 85 ? -9.215 2.853 10.192 1.00 97.12 85 ILE A C 1
ATOM 683 O O . ILE A 1 85 ? -8.958 4.038 10.410 1.00 97.12 85 ILE A O 1
ATOM 687 N N . LEU A 1 86 ? -9.440 2.371 8.969 1.00 97.50 86 LEU A N 1
ATOM 688 C CA . LEU A 1 86 ? -9.517 3.227 7.793 1.00 97.50 86 LEU A CA 1
ATOM 689 C C . LEU A 1 86 ? -10.773 4.103 7.882 1.00 97.50 86 LEU A C 1
ATOM 691 O O . LEU A 1 86 ? -11.892 3.594 7.885 1.00 97.50 86 LEU A O 1
ATOM 695 N N . THR A 1 87 ? -10.579 5.417 7.976 1.00 98.06 87 THR A N 1
ATOM 696 C CA . THR A 1 87 ? -11.666 6.401 8.042 1.00 98.06 87 THR A CA 1
ATOM 697 C C . THR A 1 87 ? -11.981 6.965 6.652 1.00 98.06 87 THR A C 1
ATOM 699 O O . THR A 1 87 ? -11.083 7.012 5.811 1.00 98.06 87 THR A O 1
ATOM 702 N N . PRO A 1 88 ? -13.208 7.464 6.403 1.00 97.75 88 PRO A N 1
ATOM 703 C CA . PRO A 1 88 ? -13.541 8.140 5.145 1.00 97.75 88 PRO A CA 1
ATOM 704 C C . PRO A 1 88 ? -12.596 9.306 4.830 1.00 97.75 88 PRO A C 1
ATOM 706 O O . PRO A 1 88 ? -12.038 9.361 3.744 1.00 97.75 88 PRO A O 1
ATOM 709 N N . GLN A 1 89 ? -12.285 10.144 5.826 1.00 97.81 89 GLN A N 1
ATOM 710 C CA . GLN A 1 89 ? -11.304 11.225 5.678 1.00 97.81 89 GLN A CA 1
ATOM 711 C C . GLN A 1 89 ? -9.951 10.709 5.169 1.00 97.81 89 GLN A C 1
ATOM 713 O O . GLN A 1 89 ? -9.334 11.318 4.300 1.00 97.81 89 GLN A O 1
ATOM 718 N N . ARG A 1 90 ? -9.476 9.574 5.695 1.00 97.56 90 ARG A N 1
ATOM 719 C CA . ARG A 1 90 ? -8.208 8.989 5.261 1.00 97.56 90 ARG A CA 1
ATOM 720 C C . ARG A 1 90 ? -8.274 8.489 3.816 1.00 97.56 90 ARG A C 1
ATOM 722 O O . ARG A 1 90 ? -7.286 8.592 3.092 1.00 97.56 90 ARG A O 1
ATOM 729 N N . VAL A 1 91 ? -9.421 7.958 3.395 1.00 97.69 91 VAL A N 1
ATOM 730 C CA . VAL A 1 91 ? -9.668 7.576 1.998 1.00 97.69 91 VAL A CA 1
ATOM 731 C C . VAL A 1 91 ? -9.617 8.811 1.095 1.00 97.69 91 VAL A C 1
ATOM 733 O O . VAL A 1 91 ? -8.889 8.791 0.101 1.00 97.69 91 VAL A O 1
ATOM 736 N N . ASP A 1 92 ? -10.293 9.895 1.481 1.00 96.88 92 ASP A N 1
ATOM 737 C CA . ASP A 1 92 ? -10.311 11.160 0.737 1.00 96.88 92 ASP A CA 1
ATOM 738 C C . ASP A 1 92 ? -8.910 11.771 0.613 1.00 96.88 92 ASP A C 1
ATOM 740 O O . ASP A 1 92 ? -8.525 12.246 -0.454 1.00 96.88 92 ASP A O 1
ATOM 744 N N . GLU A 1 93 ? -8.107 11.718 1.680 1.00 96.50 93 GLU A N 1
ATOM 745 C CA . GLU A 1 93 ? -6.708 12.154 1.659 1.00 96.50 93 GLU A CA 1
ATOM 746 C C . GLU A 1 93 ? -5.888 11.382 0.619 1.00 96.50 93 GLU A C 1
ATOM 748 O O . GLU A 1 93 ? -5.173 11.989 -0.180 1.00 96.50 93 GLU A O 1
ATOM 753 N N . LEU A 1 94 ? -5.989 10.049 0.609 1.00 96.50 94 LEU A N 1
ATOM 754 C CA . LEU A 1 94 ? -5.226 9.197 -0.305 1.00 96.50 94 LEU A CA 1
ATOM 755 C C . LEU A 1 94 ? -5.597 9.464 -1.768 1.00 96.50 94 LEU A C 1
ATOM 757 O O . LEU A 1 94 ? -4.714 9.652 -2.608 1.00 96.50 94 LEU A O 1
ATOM 761 N N . TRP A 1 95 ? -6.893 9.550 -2.067 1.00 94.56 95 TRP A N 1
ATOM 762 C CA . TRP A 1 95 ? -7.372 9.887 -3.406 1.00 94.56 95 TRP A CA 1
ATOM 763 C C . TRP A 1 95 ? -7.040 11.321 -3.808 1.00 94.56 95 TRP A C 1
ATOM 765 O O . TRP A 1 95 ? -6.650 11.562 -4.951 1.00 94.56 95 TRP A O 1
ATOM 775 N N . GLY A 1 96 ? -7.111 12.264 -2.870 1.00 94.81 96 GLY A N 1
ATOM 776 C CA . GLY A 1 96 ? -6.717 13.650 -3.084 1.00 94.81 96 GLY A CA 1
ATOM 777 C C . GLY A 1 96 ? -5.252 13.783 -3.500 1.00 94.81 96 GLY A C 1
ATOM 778 O O . GLY A 1 96 ? -4.946 14.567 -4.396 1.00 94.81 96 GLY A O 1
ATOM 779 N N . ILE A 1 97 ? -4.346 12.997 -2.909 1.00 92.06 97 ILE A N 1
ATOM 780 C CA . ILE A 1 97 ? -2.930 12.989 -3.306 1.00 92.06 97 ILE A CA 1
ATOM 781 C C . ILE A 1 97 ? -2.763 12.393 -4.712 1.00 92.06 97 ILE A C 1
ATOM 783 O O . ILE A 1 97 ? -2.113 13.001 -5.562 1.00 92.06 97 ILE A O 1
ATOM 787 N N . ILE A 1 98 ? -3.385 11.240 -4.985 1.00 90.06 98 ILE A N 1
ATOM 788 C CA . ILE A 1 98 ? -3.295 10.570 -6.293 1.00 90.06 98 ILE A CA 1
ATOM 789 C C . ILE A 1 98 ? -3.802 11.480 -7.414 1.00 90.06 98 ILE A C 1
ATOM 791 O O . ILE A 1 98 ? -3.169 11.579 -8.462 1.00 90.06 98 ILE A O 1
ATOM 795 N N . ASN A 1 99 ? -4.928 12.158 -7.197 1.00 89.75 99 ASN A N 1
ATOM 796 C CA . ASN A 1 99 ? -5.541 13.009 -8.211 1.00 89.75 99 ASN A CA 1
ATOM 797 C C . ASN A 1 99 ? -4.727 14.289 -8.450 1.00 89.75 99 ASN A C 1
ATOM 799 O O . ASN A 1 99 ? -4.495 14.635 -9.604 1.00 89.75 99 ASN A O 1
ATOM 803 N N . LYS A 1 100 ? -4.189 14.922 -7.396 1.00 85.75 100 LYS A N 1
ATOM 804 C CA . LYS A 1 100 ? -3.276 16.073 -7.537 1.00 85.75 100 LYS A CA 1
ATOM 805 C C . LYS A 1 100 ? -2.012 15.720 -8.317 1.00 85.75 100 LYS A C 1
ATOM 807 O O . LYS A 1 100 ? -1.571 16.493 -9.162 1.00 85.75 100 LYS A O 1
ATOM 812 N N . ASN A 1 101 ? -1.446 14.540 -8.074 1.00 71.25 101 ASN A N 1
ATOM 813 C CA . ASN A 1 101 ? -0.260 14.085 -8.796 1.00 71.25 101 ASN A CA 1
ATOM 814 C C . ASN A 1 101 ? -0.528 13.891 -10.300 1.00 71.25 101 ASN A C 1
ATOM 816 O O . ASN A 1 101 ? 0.378 14.113 -11.099 1.00 71.25 101 ASN A O 1
ATOM 820 N N . ASN A 1 102 ? -1.764 13.565 -10.697 1.00 66.31 102 ASN A N 1
ATOM 821 C CA . ASN A 1 102 ? -2.160 13.479 -12.109 1.00 66.31 102 ASN A CA 1
ATOM 822 C C . ASN A 1 102 ? -2.380 14.858 -12.760 1.00 66.31 102 ASN A C 1
ATOM 824 O O . ASN A 1 102 ? -2.211 15.000 -13.966 1.00 66.31 102 ASN A O 1
ATOM 828 N N . GLU A 1 103 ? -2.762 15.886 -11.999 1.00 60.97 103 GLU A N 1
ATOM 829 C CA . GLU A 1 103 ? -2.917 17.252 -12.529 1.00 60.97 103 GLU A CA 1
ATOM 830 C C . GLU A 1 103 ? -1.556 17.900 -12.837 1.00 60.97 103 GLU A C 1
ATOM 832 O O . GLU A 1 103 ? -1.406 18.604 -13.839 1.00 60.97 103 GLU A O 1
ATOM 837 N N . ILE A 1 104 ? -0.536 17.604 -12.026 1.00 58.66 104 ILE A N 1
ATOM 838 C CA . ILE A 1 104 ? 0.820 18.153 -12.181 1.00 58.66 104 ILE A CA 1
ATOM 839 C C . ILE A 1 104 ? 1.549 17.545 -13.397 1.00 58.66 104 ILE A C 1
ATOM 841 O O . ILE A 1 104 ? 2.331 18.231 -14.050 1.00 58.66 104 ILE A O 1
ATOM 845 N N . THR A 1 105 ? 1.287 16.285 -13.762 1.00 47.31 105 THR A N 1
ATOM 846 C CA . THR A 1 105 ? 1.936 15.636 -14.922 1.00 47.31 105 THR A CA 1
ATOM 847 C C . THR A 1 105 ? 1.359 16.057 -16.276 1.00 47.31 105 THR A C 1
ATOM 849 O O . THR A 1 105 ? 2.008 15.845 -17.299 1.00 47.31 105 THR A O 1
ATOM 852 N N . ASN A 1 106 ? 0.189 16.707 -16.296 1.00 45.25 106 ASN A N 1
ATOM 853 C CA . ASN A 1 106 ? -0.472 17.190 -17.514 1.00 45.25 106 ASN A CA 1
ATOM 854 C C . ASN A 1 106 ? -0.147 18.657 -17.863 1.00 45.25 106 ASN A C 1
ATOM 856 O O . ASN A 1 106 ? -0.628 19.173 -18.870 1.00 45.25 106 ASN A O 1
ATOM 860 N N . THR A 1 107 ? 0.685 19.337 -17.068 1.00 42.50 107 THR A N 1
ATOM 861 C CA . THR A 1 107 ? 1.176 20.697 -17.347 1.00 42.50 107 THR A CA 1
ATOM 862 C C . THR A 1 107 ? 2.682 20.679 -17.610 1.00 42.50 107 THR A C 1
ATOM 864 O O . THR A 1 107 ? 3.504 21.065 -16.785 1.00 42.50 107 THR A O 1
ATOM 867 N N . THR A 1 108 ? 3.074 20.213 -18.797 1.00 35.28 108 THR A N 1
ATOM 868 C CA . THR A 1 108 ? 4.444 20.398 -19.296 1.00 35.28 108 THR A CA 1
ATOM 869 C C . THR A 1 108 ? 4.705 21.892 -19.564 1.00 35.28 108 THR A C 1
ATOM 871 O O . THR A 1 108 ? 3.871 22.534 -20.209 1.00 35.28 108 THR A O 1
ATOM 874 N N . PRO A 1 109 ? 5.852 22.473 -19.158 1.00 42.75 109 PRO A N 1
ATOM 875 C CA . PRO A 1 109 ? 6.259 23.794 -19.619 1.00 42.75 109 PRO A CA 1
ATOM 876 C C . PRO A 1 109 ? 6.773 23.683 -21.062 1.00 42.75 109 PRO A C 1
ATOM 878 O O . PRO A 1 109 ? 7.959 23.475 -21.303 1.00 42.75 109 PRO A O 1
ATOM 881 N N . ASN A 1 110 ? 5.879 23.817 -22.041 1.00 40.66 110 ASN A N 1
ATOM 882 C CA . ASN A 1 110 ? 6.281 24.071 -23.422 1.00 40.66 110 ASN A CA 1
ATOM 883 C C . ASN A 1 110 ? 6.648 25.552 -23.579 1.00 40.66 110 ASN A C 1
ATOM 885 O O . ASN A 1 110 ? 5.808 26.366 -23.948 1.00 40.66 110 ASN A O 1
ATOM 889 N N . THR A 1 111 ? 7.923 25.876 -23.364 1.00 40.66 111 THR A N 1
ATOM 890 C CA . THR A 1 111 ? 8.546 27.050 -23.991 1.00 40.66 111 THR A CA 1
ATOM 891 C C . THR A 1 111 ? 9.905 26.649 -24.552 1.00 40.66 111 THR A C 1
ATOM 893 O O . THR A 1 111 ? 10.949 26.921 -23.966 1.00 40.66 111 THR A O 1
ATOM 896 N N . VAL A 1 112 ? 9.895 25.999 -25.717 1.00 36.91 112 VAL A N 1
ATOM 897 C CA . VAL A 1 112 ? 10.994 26.146 -26.675 1.00 36.91 112 VAL A CA 1
ATOM 898 C C . VAL A 1 112 ? 10.539 27.216 -27.656 1.00 36.91 112 VAL A C 1
ATOM 900 O O . VAL A 1 112 ? 9.801 26.947 -28.601 1.00 36.91 112 VAL A O 1
ATOM 903 N N . SER A 1 113 ? 10.942 28.454 -27.390 1.00 39.03 113 SER A N 1
ATOM 904 C CA . SER A 1 113 ? 10.886 29.519 -28.381 1.00 39.03 113 SER A CA 1
ATOM 905 C C . SER A 1 113 ? 11.914 29.204 -29.456 1.00 39.03 113 SER A C 1
ATOM 907 O O . SER A 1 113 ? 13.101 29.388 -29.223 1.00 39.03 113 SER A O 1
ATOM 909 N N . ASN A 1 114 ? 11.463 28.747 -30.618 1.00 34.47 114 ASN A N 1
ATOM 910 C CA . ASN A 1 114 ? 12.190 28.916 -31.870 1.00 34.47 114 ASN A CA 1
ATOM 911 C C . ASN A 1 114 ? 11.167 29.245 -32.958 1.00 34.47 114 ASN A C 1
ATOM 913 O O . ASN A 1 114 ? 10.553 28.361 -33.549 1.00 34.47 114 ASN A O 1
ATOM 917 N N . ILE A 1 115 ? 10.985 30.542 -33.199 1.00 40.19 115 ILE A N 1
ATOM 918 C CA . ILE A 1 115 ? 10.432 31.058 -34.446 1.00 40.19 115 ILE A CA 1
ATOM 919 C C . ILE A 1 115 ? 11.552 31.873 -35.078 1.00 40.19 115 ILE A C 1
ATOM 921 O O . ILE A 1 115 ? 11.871 32.940 -34.563 1.00 40.19 115 ILE A O 1
ATOM 925 N N . THR A 1 116 ? 12.071 31.399 -36.209 1.00 34.12 116 THR A N 1
ATOM 926 C CA . THR A 1 116 ? 12.316 32.295 -37.339 1.00 34.12 116 THR A CA 1
ATOM 927 C C . THR A 1 116 ? 11.936 31.577 -38.627 1.00 34.12 116 THR A C 1
ATOM 929 O O . THR A 1 116 ? 12.376 30.464 -38.899 1.00 34.12 116 THR A O 1
ATOM 932 N N . SER A 1 117 ? 11.046 32.263 -39.333 1.00 43.91 117 SER A N 1
ATOM 933 C CA . SER A 1 117 ? 10.527 32.128 -40.686 1.00 43.91 117 SER A CA 1
ATOM 934 C C . SER A 1 117 ? 11.460 31.493 -41.715 1.00 43.91 117 SER A C 1
ATOM 936 O O . SER A 1 117 ? 12.632 31.838 -41.770 1.00 43.91 117 SER A O 1
ATOM 938 N N . ASP A 1 118 ? 10.894 30.664 -42.596 1.00 33.59 118 ASP A N 1
ATOM 939 C CA . ASP A 1 118 ? 10.736 31.038 -44.007 1.00 33.59 118 ASP A CA 1
ATOM 940 C C . ASP A 1 118 ? 9.772 30.084 -44.742 1.00 33.59 118 ASP A C 1
ATOM 942 O O . ASP A 1 118 ? 9.912 28.866 -44.698 1.00 33.59 118 ASP A O 1
ATOM 946 N N . THR A 1 119 ? 8.745 30.690 -45.355 1.00 36.78 119 THR A N 1
ATOM 947 C CA . THR A 1 119 ? 8.218 30.469 -46.720 1.00 36.78 119 THR A CA 1
ATOM 948 C C . THR A 1 119 ? 8.344 29.029 -47.268 1.00 36.78 119 THR A C 1
ATOM 950 O O . THR A 1 119 ? 9.439 28.531 -47.481 1.00 36.78 119 THR A O 1
ATOM 953 N N . ILE A 1 120 ? 7.259 28.316 -47.594 1.00 45.44 120 ILE A N 1
ATOM 954 C CA . ILE A 1 120 ? 6.596 28.400 -48.909 1.00 45.44 120 ILE A CA 1
ATOM 955 C C . ILE A 1 120 ? 5.197 27.752 -48.875 1.00 45.44 120 ILE A C 1
ATOM 957 O O . ILE A 1 120 ? 4.946 26.732 -48.239 1.00 45.44 120 ILE A O 1
ATOM 961 N N . GLN A 1 121 ? 4.313 28.413 -49.618 1.00 33.59 121 GLN A N 1
ATOM 962 C CA . GLN A 1 121 ? 2.932 28.106 -49.971 1.00 33.59 121 GLN A CA 1
ATOM 963 C C . GLN A 1 121 ? 2.759 26.797 -50.752 1.00 33.59 121 GLN A C 1
ATOM 965 O O . GLN A 1 121 ? 3.629 26.459 -51.546 1.00 33.59 121 GLN A O 1
ATOM 970 N N . ASN A 1 122 ? 1.591 26.154 -50.629 1.00 33.34 122 ASN A N 1
ATOM 971 C CA . ASN A 1 122 ? 0.632 25.905 -51.729 1.00 33.34 122 ASN A CA 1
ATOM 972 C C . ASN A 1 122 ? -0.430 24.880 -51.279 1.00 33.34 122 ASN A C 1
ATOM 974 O O . ASN A 1 122 ? -0.096 23.804 -50.803 1.00 33.34 122 ASN A O 1
ATOM 978 N N . THR A 1 123 ? -1.686 25.299 -51.114 1.00 35.06 123 THR A N 1
ATOM 979 C CA . THR A 1 123 ? -2.805 25.279 -52.087 1.00 35.06 123 THR A CA 1
ATOM 980 C C . THR A 1 123 ? -3.637 23.987 -52.094 1.00 35.06 123 THR A C 1
ATOM 982 O O . THR A 1 123 ? -3.181 22.911 -52.446 1.00 35.06 123 THR A O 1
ATOM 985 N N . THR A 1 124 ? -4.920 24.202 -51.771 1.00 36.88 124 THR A N 1
ATOM 986 C CA . THR A 1 124 ? -6.120 23.619 -52.400 1.00 36.88 124 THR A CA 1
ATOM 987 C C . THR A 1 124 ? -6.417 22.133 -52.168 1.00 36.88 124 THR A C 1
ATOM 989 O O . THR A 1 124 ? -5.833 21.263 -52.802 1.00 36.88 124 THR A O 1
ATOM 992 N N . SER A 1 125 ? -7.488 21.838 -51.419 1.00 35.97 125 SER A N 1
ATOM 993 C CA . SER A 1 125 ? -8.776 21.399 -52.004 1.00 35.97 125 SER A CA 1
ATOM 994 C C . SER A 1 125 ? -9.771 20.914 -50.947 1.00 35.97 125 SER A C 1
ATOM 996 O O . SER A 1 125 ? -9.444 20.151 -50.045 1.00 35.97 125 SER A O 1
ATOM 998 N N . ASN A 1 126 ? -11.011 21.366 -51.122 1.00 37.28 126 ASN A N 1
ATOM 999 C CA . ASN A 1 126 ? -12.224 20.976 -50.412 1.00 37.28 126 ASN A CA 1
ATOM 1000 C C . ASN A 1 126 ? -12.546 19.478 -50.543 1.00 37.28 126 ASN A C 1
ATOM 1002 O O . ASN A 1 126 ? -12.409 18.929 -51.632 1.00 37.28 126 ASN A O 1
ATOM 1006 N N . ALA A 1 127 ? -13.169 18.898 -49.512 1.00 36.59 127 ALA A N 1
ATOM 1007 C CA . ALA A 1 127 ? -14.320 18.005 -49.685 1.00 36.59 127 ALA A CA 1
ATOM 1008 C C . ALA A 1 127 ? -15.106 17.867 -48.369 1.00 36.59 127 ALA A C 1
ATOM 1010 O O . ALA A 1 127 ? -14.720 17.159 -47.443 1.00 36.59 127 ALA A O 1
ATOM 1011 N N . THR A 1 128 ? -16.239 18.562 -48.312 1.00 34.00 128 THR A N 1
ATOM 1012 C CA . THR A 1 128 ? -17.348 18.298 -47.395 1.00 34.00 128 THR A CA 1
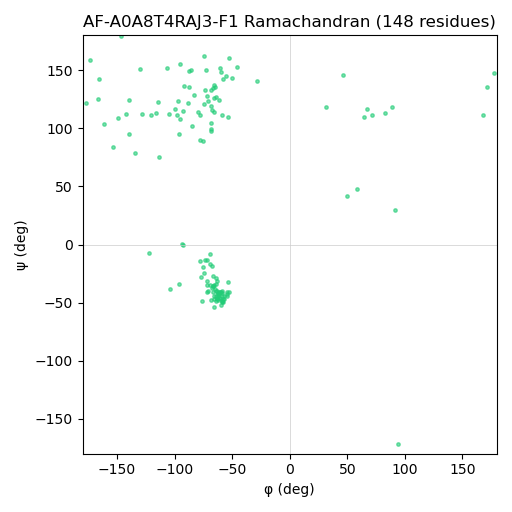ATOM 1013 C C . THR A 1 128 ? -17.983 16.949 -47.729 1.00 34.00 128 THR A C 1
ATOM 1015 O O . THR A 1 128 ? -18.255 16.671 -48.893 1.00 34.00 128 THR A O 1
ATOM 1018 N N . SER A 1 129 ? -18.308 16.147 -46.717 1.00 38.16 129 SER A N 1
ATOM 1019 C CA . SER A 1 129 ? -19.385 15.152 -46.791 1.00 38.16 129 SER A CA 1
ATOM 1020 C C . SER A 1 129 ? -19.937 14.897 -45.391 1.00 38.16 129 SER A C 1
ATOM 1022 O O . SER A 1 129 ? -19.546 13.961 -44.706 1.00 38.16 129 SER A O 1
ATOM 1024 N N . ASN A 1 130 ? -20.867 15.758 -44.978 1.00 36.97 130 ASN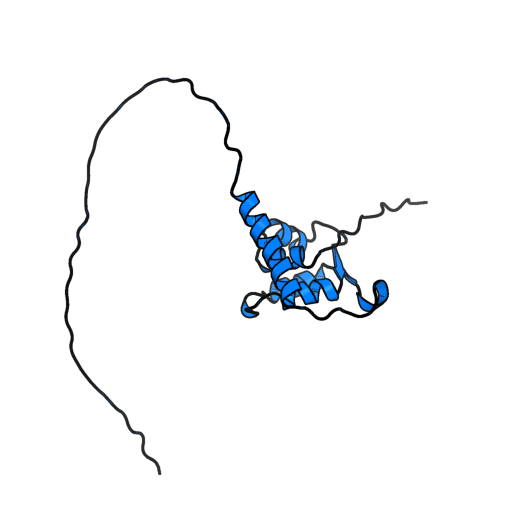 A N 1
ATOM 1025 C CA . ASN A 1 130 ? -21.898 15.385 -44.020 1.00 36.97 130 ASN A CA 1
ATOM 1026 C C . ASN A 1 130 ? -23.061 14.822 -44.836 1.00 36.97 130 ASN A C 1
ATOM 1028 O O . ASN A 1 130 ? -23.613 15.549 -45.660 1.00 36.97 130 ASN A O 1
ATOM 1032 N N . THR A 1 131 ? -23.465 13.577 -44.588 1.00 34.66 131 THR A N 1
ATOM 1033 C CA . THR A 1 131 ? -24.815 13.130 -44.953 1.00 34.66 131 THR A CA 1
ATOM 1034 C C . THR A 1 131 ? -25.460 12.496 -43.735 1.00 34.66 131 THR A C 1
ATOM 1036 O O . THR A 1 131 ? -25.034 11.460 -43.234 1.00 34.66 131 THR A O 1
ATOM 1039 N N . LYS A 1 132 ? -26.476 13.205 -43.258 1.00 36.91 132 LYS A N 1
ATOM 1040 C CA . LYS A 1 132 ? -27.489 12.803 -42.295 1.00 36.91 132 LYS A CA 1
ATOM 1041 C C . LYS A 1 132 ? -28.608 12.136 -43.101 1.00 36.91 132 LYS A C 1
ATOM 1043 O O . LYS A 1 132 ? -29.003 12.704 -44.117 1.00 36.91 132 LYS A O 1
ATOM 1048 N N . LEU A 1 133 ? -29.140 11.002 -42.658 1.00 32.16 133 LEU A N 1
ATOM 1049 C CA . LEU A 1 133 ? -30.502 10.601 -43.013 1.00 32.16 133 LEU A CA 1
ATOM 1050 C C . LEU A 1 133 ? -31.113 9.779 -41.874 1.00 32.16 133 LEU A C 1
ATOM 1052 O O . LEU A 1 133 ? -30.705 8.652 -41.602 1.00 32.16 133 LEU A O 1
ATOM 1056 N N . ASP A 1 134 ? -32.070 10.431 -41.212 1.00 31.94 134 ASP A N 1
ATOM 1057 C CA . ASP A 1 134 ? -33.184 9.862 -40.451 1.00 31.94 134 ASP A CA 1
ATOM 1058 C C . ASP A 1 134 ? -33.954 8.861 -41.359 1.00 31.94 134 ASP A C 1
ATOM 1060 O O . ASP A 1 134 ? -33.862 8.932 -42.583 1.00 31.94 134 ASP A O 1
ATOM 1064 N N . THR A 1 135 ? -34.773 7.905 -40.918 1.00 31.55 135 THR A N 1
ATOM 1065 C CA . THR A 1 135 ? -35.933 8.016 -40.019 1.00 31.55 135 THR A CA 1
ATOM 1066 C C . THR A 1 135 ? -36.555 6.606 -39.888 1.00 31.55 135 THR A C 1
ATOM 1068 O O . THR A 1 135 ? -36.529 5.888 -40.881 1.00 31.55 135 THR A O 1
ATOM 1071 N N . ASN A 1 136 ? -37.129 6.288 -38.712 1.00 32.09 136 ASN A N 1
ATOM 1072 C CA . ASN A 1 136 ? -38.364 5.518 -38.394 1.00 32.09 136 ASN A CA 1
ATOM 1073 C C . ASN A 1 136 ? -38.649 4.164 -39.112 1.00 32.09 136 ASN A C 1
ATOM 1075 O O . ASN A 1 136 ? -38.355 3.979 -40.278 1.00 32.09 136 ASN A O 1
ATOM 1079 N N . GLU A 1 137 ? -39.272 3.142 -38.517 1.00 30.86 137 GLU A N 1
ATOM 1080 C CA . GLU A 1 137 ? -40.524 3.170 -37.755 1.00 30.86 137 GLU A CA 1
ATOM 1081 C C . GLU A 1 137 ? -40.803 1.788 -37.112 1.00 30.86 137 GLU A C 1
ATOM 1083 O O . GLU A 1 137 ? -40.286 0.756 -37.543 1.00 30.86 137 GLU A O 1
ATOM 1088 N N . ASP A 1 138 ? -41.630 1.811 -36.067 1.00 35.72 138 ASP A N 1
ATOM 1089 C CA . ASP A 1 138 ? -42.166 0.708 -35.263 1.00 35.72 138 ASP A CA 1
ATOM 1090 C C . ASP A 1 138 ? -42.712 -0.514 -36.030 1.00 35.72 138 ASP A C 1
ATOM 1092 O O . ASP A 1 138 ? -43.304 -0.381 -37.097 1.00 35.72 138 ASP A O 1
ATOM 1096 N N . THR A 1 139 ? -42.684 -1.701 -35.394 1.00 33.06 139 THR A N 1
ATOM 1097 C CA . THR A 1 139 ? -43.912 -2.487 -35.099 1.00 33.06 139 THR A CA 1
ATOM 1098 C C . THR A 1 139 ? -43.678 -3.786 -34.292 1.00 33.06 139 THR A C 1
ATOM 1100 O O . THR A 1 139 ? -43.039 -4.732 -34.727 1.00 33.06 139 THR A O 1
ATOM 1103 N N . ASN A 1 140 ? -44.356 -3.835 -33.136 1.00 32.84 140 ASN A N 1
ATOM 1104 C CA . ASN A 1 140 ? -45.237 -4.905 -32.626 1.00 32.84 140 ASN A CA 1
ATOM 1105 C C . ASN A 1 140 ? -44.742 -6.327 -32.217 1.00 32.84 140 ASN A C 1
ATOM 1107 O O . ASN A 1 140 ? -44.537 -7.216 -33.031 1.00 32.84 140 ASN A O 1
ATOM 1111 N N . LYS A 1 141 ? -44.928 -6.573 -30.902 1.00 35.28 141 LYS A N 1
ATOM 1112 C CA . LYS A 1 141 ? -45.823 -7.588 -30.275 1.00 35.28 141 LYS A CA 1
ATOM 1113 C C . LYS A 1 141 ? -45.373 -9.062 -30.118 1.00 35.28 141 LYS A C 1
ATOM 1115 O O . LYS A 1 141 ? -45.462 -9.874 -31.022 1.00 35.28 141 LYS A O 1
ATOM 1120 N N . SER A 1 142 ? -45.204 -9.416 -28.834 1.00 32.31 142 SER A N 1
ATOM 1121 C CA . SER A 1 142 ? -45.832 -10.556 -28.127 1.00 32.31 142 SER A CA 1
ATOM 1122 C C . SER A 1 142 ? -45.519 -11.996 -28.552 1.00 32.31 142 SER A C 1
ATOM 1124 O O . SER A 1 142 ? -46.188 -12.517 -29.434 1.00 32.31 142 SER A O 1
ATOM 1126 N N . VAL A 1 143 ? -44.784 -12.723 -27.695 1.00 40.47 143 VAL A N 1
ATOM 1127 C CA . VAL A 1 143 ? -45.181 -14.083 -27.265 1.00 40.47 143 VAL A CA 1
ATOM 1128 C C . VAL A 1 143 ? -44.845 -14.286 -25.779 1.00 40.47 143 VAL A C 1
ATOM 1130 O O . VAL A 1 143 ? -43.686 -14.349 -25.382 1.00 40.47 143 VAL A O 1
ATOM 1133 N N . LYS A 1 144 ? -45.892 -14.401 -24.951 1.00 38.59 144 LYS A N 1
ATOM 1134 C CA . LYS A 1 144 ? -45.853 -15.021 -23.618 1.00 38.59 144 LYS A CA 1
ATOM 1135 C C . LYS A 1 144 ? -45.762 -16.535 -23.804 1.00 38.59 144 LYS A C 1
ATOM 1137 O O . LYS A 1 144 ? -46.615 -17.070 -24.503 1.00 38.59 144 LYS A O 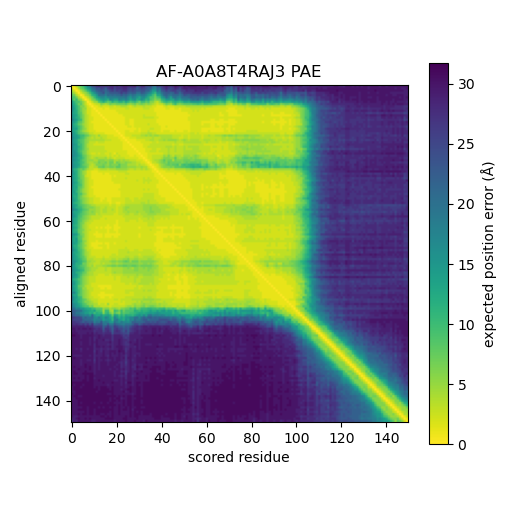1
ATOM 1142 N N . ASN A 1 145 ? -44.869 -17.225 -23.095 1.00 40.41 145 ASN A N 1
ATOM 1143 C CA . ASN A 1 145 ? -45.046 -18.655 -22.837 1.00 40.41 145 ASN A CA 1
ATOM 1144 C C . ASN A 1 145 ? -45.117 -18.939 -21.334 1.00 40.41 145 ASN A C 1
ATOM 1146 O O . ASN A 1 145 ? -44.163 -18.768 -20.582 1.00 40.41 145 ASN A O 1
ATOM 1150 N N . LYS A 1 146 ? -46.328 -19.343 -20.939 1.00 37.91 146 LYS A N 1
ATOM 1151 C CA . LYS A 1 146 ? -46.711 -20.014 -19.697 1.00 37.91 146 LYS A CA 1
ATOM 1152 C C . LYS A 1 146 ? -46.114 -21.423 -19.719 1.00 37.91 146 LYS A C 1
ATOM 1154 O O . LYS A 1 146 ? -46.351 -22.141 -20.686 1.00 37.91 146 LYS A O 1
ATOM 1159 N N . ILE A 1 147 ? -45.475 -21.855 -18.637 1.00 49.19 147 ILE A N 1
ATOM 1160 C CA . ILE A 1 147 ? -45.358 -23.282 -18.310 1.00 49.19 147 ILE A CA 1
ATOM 1161 C C . ILE A 1 147 ? -46.144 -23.489 -17.014 1.00 49.19 147 ILE A C 1
ATOM 1163 O O . ILE A 1 147 ? -45.966 -22.754 -16.045 1.00 49.19 147 ILE A O 1
ATOM 1167 N N . LYS A 1 148 ? -47.117 -24.400 -17.089 1.00 46.75 148 LYS A N 1
ATOM 1168 C CA . LYS A 1 148 ? -48.071 -24.788 -16.045 1.00 46.75 148 LYS A CA 1
ATOM 1169 C C . LYS A 1 148 ? -47.484 -25.901 -15.175 1.00 46.75 148 LYS A C 1
ATOM 1171 O O . LYS A 1 148 ? -46.765 -26.754 -15.686 1.00 46.75 148 LYS A O 1
ATOM 1176 N N . GLU A 1 149 ? -47.901 -25.888 -13.914 1.00 39.72 149 GLU A N 1
ATOM 1177 C CA . GLU A 1 149 ? -47.849 -26.980 -12.937 1.00 39.72 149 GLU A CA 1
ATOM 1178 C C . GLU A 1 149 ? -48.431 -28.298 -13.472 1.00 39.72 149 GLU A C 1
ATOM 1180 O O . GLU A 1 149 ? -49.465 -28.291 -14.154 1.00 39.72 149 GLU A O 1
ATOM 1185 N N . GLN A 1 150 ? -47.801 -29.405 -13.070 1.00 48.78 150 GLN A N 1
ATOM 1186 C CA . GLN A 1 150 ? -48.448 -30.582 -12.479 1.00 48.78 150 GLN A CA 1
ATOM 1187 C C . GLN A 1 150 ? -47.578 -31.081 -11.326 1.00 48.78 150 GLN A C 1
ATOM 1189 O O . GLN A 1 150 ? -46.337 -30.979 -11.463 1.00 48.78 150 GLN A O 1
#

pLDDT: mean 74.16, std 26.32, range [30.86, 98.44]

Foldseek 3Di:
DDPPPPQDADEQALLNVLCCLVCPPVSVCCQQVVVRAHAEYEPLSVCLNCVLDPDNVSRDVVSVVSCVVHYHYDYCCVPPNDRDDHDPVSSCVSVVVNVVVVVVVPDDPPDPDDDDDDDDDDDDDDDDDDDDDDDDDDDDDDDDDDDDDD

Sequence (150 aa):
MQQGIKQEKRYLTAEAIMRYFKGDEKLSTEIMCNTIPNLVTSDQSLYEALGSFEDKSQIDLNKLVKFLEVVEIMSYAKTFGPRKILTPQRVDELWGIINKNNEITNTTPNTVSNITSDTIQNTTSNATSNTKLDTNEDTNKSVKNKIKEQ

Mean predicted aligned error: 15.85 Å

Solvent-accessible surface area (backbone atoms only — not comparable to full-atom values): 9926 Å² total; per-residue (Å²): 133,85,83,72,81,79,77,69,70,44,75,50,48,26,56,56,50,38,40,38,59,74,57,39,63,68,58,38,48,35,54,76,67,54,74,55,65,56,33,30,35,32,54,53,30,53,48,47,28,65,63,54,44,88,60,67,84,64,57,52,62,70,59,48,53,50,47,65,73,60,36,48,73,40,62,38,51,82,75,77,39,79,80,77,80,85,44,72,69,59,38,52,52,45,51,50,51,57,54,51,56,56,58,61,73,73,61,72,87,85,76,82,88,80,86,81,89,79,91,84,88,84,83,88,82,88,80,90,82,88,84,87,79,88,77,89,82,90,85,85,85,88,86,88,84,86,83,81,90,131

Secondary structure (DSSP, 8-state):
------PPPEE--HHHHHHHHTT-HHHHHHHHTT-STTEEEEHHHHHHHHHT-SSGGGS-HHHHHHHHHHSEEE-HHHHHSSPPP--HHHHHHHHHHHHHHHHHHT--------------------------------------------

Radius of gyration: 28.26 Å; Cα contacts (8 Å, |Δi|>4): 107; chains: 1; bounding box: 85×63×70 Å